Protein AF-A0AAV7KIQ1-F1 (afdb_monomer)

Structure (mmCIF, N/CA/C/O backbone):
data_AF-A0AAV7KIQ1-F1
#
_entry.id   AF-A0AAV7KIQ1-F1
#
loop_
_atom_site.group_PDB
_atom_site.id
_atom_site.type_symbol
_atom_site.label_atom_id
_atom_site.label_alt_id
_atom_site.label_comp_id
_atom_site.label_asym_id
_atom_site.label_entity_id
_atom_site.label_seq_id
_atom_site.pdbx_PDB_ins_code
_atom_site.Cartn_x
_atom_site.Cartn_y
_atom_site.Cartn_z
_atom_site.occupancy
_atom_site.B_iso_or_equiv
_atom_site.auth_seq_id
_atom_site.auth_comp_id
_atom_site.auth_asym_id
_atom_site.auth_atom_id
_atom_site.pdbx_PDB_model_num
ATOM 1 N N . MET A 1 1 ? -9.150 10.582 12.457 1.00 62.69 1 MET A N 1
ATOM 2 C CA . MET A 1 1 ? -10.014 9.388 12.653 1.00 62.69 1 MET A CA 1
ATOM 3 C C . MET A 1 1 ? -10.088 8.468 11.431 1.00 62.69 1 MET A C 1
ATOM 5 O O . MET A 1 1 ? -9.838 7.286 11.609 1.00 62.69 1 MET A O 1
ATOM 9 N N . LYS A 1 2 ? -10.358 8.963 10.208 1.00 83.88 2 LYS A N 1
ATOM 10 C CA . LYS A 1 2 ? -10.466 8.109 8.999 1.00 83.88 2 LYS A CA 1
ATOM 11 C C . LYS A 1 2 ? -9.194 7.307 8.664 1.00 83.88 2 LYS A C 1
ATOM 13 O O . LYS A 1 2 ? -9.300 6.139 8.318 1.00 83.88 2 LYS A O 1
ATOM 18 N N . ARG A 1 3 ? -8.001 7.901 8.817 1.00 88.62 3 ARG A N 1
ATOM 19 C CA . ARG A 1 3 ? -6.713 7.202 8.629 1.00 88.62 3 ARG A CA 1
ATOM 20 C C . ARG A 1 3 ? -6.549 6.036 9.602 1.00 88.62 3 ARG A C 1
ATOM 22 O O . ARG A 1 3 ? -6.329 4.916 9.177 1.00 88.62 3 ARG A O 1
ATOM 29 N N . LEU A 1 4 ? -6.792 6.276 10.893 1.00 91.19 4 LEU A N 1
ATOM 30 C CA . LEU A 1 4 ? -6.743 5.241 11.930 1.00 91.19 4 LEU A CA 1
ATOM 31 C C . LEU A 1 4 ? -7.678 4.058 11.630 1.00 91.19 4 LEU A C 1
ATOM 33 O O . LEU A 1 4 ? -7.263 2.910 11.755 1.00 91.19 4 LEU A O 1
ATOM 37 N N . SER A 1 5 ? -8.933 4.321 11.250 1.00 92.00 5 SER A N 1
ATOM 38 C CA . SER A 1 5 ? -9.881 3.245 10.939 1.00 92.00 5 SER A CA 1
ATOM 39 C C . SER A 1 5 ? -9.465 2.459 9.694 1.00 92.00 5 SER A C 1
ATOM 41 O O . SER A 1 5 ? -9.538 1.235 9.705 1.00 92.00 5 SER A O 1
ATOM 43 N N . ARG A 1 6 ? -8.969 3.147 8.657 1.00 91.06 6 ARG A N 1
ATOM 44 C CA . ARG A 1 6 ? -8.431 2.524 7.438 1.00 91.06 6 ARG A CA 1
ATOM 45 C C . ARG A 1 6 ? -7.209 1.655 7.729 1.00 91.06 6 ARG A C 1
ATOM 47 O O . ARG A 1 6 ? -7.192 0.499 7.330 1.00 91.06 6 ARG A O 1
ATOM 54 N N . SER A 1 7 ? -6.252 2.150 8.516 1.00 90.06 7 SER A N 1
ATOM 55 C CA . SER A 1 7 ? -5.060 1.384 8.897 1.00 90.06 7 SER A CA 1
ATOM 56 C C . SER A 1 7 ? -5.401 0.125 9.696 1.00 90.06 7 SER A C 1
ATOM 58 O O . SER A 1 7 ? -4.803 -0.922 9.468 1.00 90.06 7 SER A O 1
ATOM 60 N N . LYS A 1 8 ? -6.394 0.190 10.596 1.00 91.19 8 LYS A N 1
ATOM 61 C CA . LYS A 1 8 ? -6.902 -1.003 11.298 1.00 91.19 8 LYS A CA 1
ATOM 62 C C . LYS A 1 8 ? -7.544 -2.005 10.334 1.00 91.19 8 LYS A C 1
ATOM 64 O O . LYS A 1 8 ? -7.295 -3.200 10.462 1.00 91.19 8 LYS A O 1
ATOM 69 N N . GLY A 1 9 ? -8.346 -1.518 9.384 1.00 90.31 9 GLY A N 1
ATOM 70 C CA . GLY A 1 9 ? -8.977 -2.349 8.357 1.00 90.31 9 GLY A CA 1
ATOM 71 C C . GLY A 1 9 ? -7.951 -3.075 7.487 1.00 90.31 9 GLY A C 1
ATOM 72 O O . GLY A 1 9 ? -8.014 -4.295 7.366 1.00 90.31 9 GLY A O 1
ATOM 73 N N . LEU A 1 10 ? -6.957 -2.345 6.970 1.00 88.19 10 LEU A N 1
ATOM 74 C CA . LEU A 1 10 ? -5.868 -2.911 6.167 1.00 88.19 10 LEU A CA 1
ATOM 75 C C . LEU A 1 10 ? -5.060 -3.950 6.951 1.00 88.19 10 LEU A C 1
ATOM 77 O O . LEU A 1 10 ? -4.851 -5.053 6.456 1.00 88.19 10 LEU A O 1
ATOM 81 N N . LEU A 1 11 ? -4.690 -3.656 8.202 1.00 88.62 11 LEU A N 1
ATOM 82 C CA . LEU A 1 11 ? -3.942 -4.601 9.036 1.00 88.62 11 LEU A CA 1
ATOM 83 C C . LEU A 1 11 ? -4.722 -5.910 9.270 1.00 88.62 11 LEU A C 1
ATOM 85 O O . LEU A 1 11 ? -4.148 -6.995 9.208 1.00 88.62 11 LEU A O 1
ATOM 89 N N . SER A 1 12 ? -6.0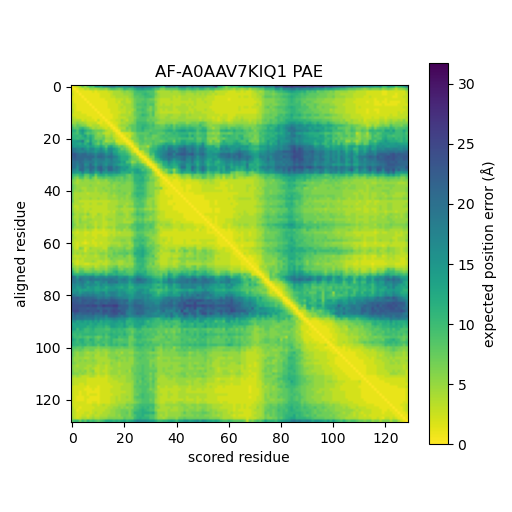36 -5.822 9.496 1.00 89.19 12 SER A N 1
ATOM 90 C CA . SER A 1 12 ? -6.903 -7.001 9.630 1.00 89.19 12 SER A CA 1
ATOM 91 C C . SER A 1 12 ? -7.033 -7.782 8.317 1.00 89.19 12 SER A C 1
ATOM 93 O O . SER A 1 12 ? -7.082 -9.014 8.326 1.00 89.19 12 SER A O 1
ATOM 95 N N . ARG A 1 13 ? -7.087 -7.084 7.179 1.00 86.19 13 ARG A N 1
ATOM 96 C CA . ARG A 1 13 ? -7.158 -7.697 5.849 1.00 86.19 13 ARG A CA 1
ATOM 97 C C . ARG A 1 13 ? -5.874 -8.459 5.520 1.00 86.19 13 ARG A C 1
ATOM 99 O O . ARG A 1 13 ? -5.942 -9.605 5.091 1.00 86.19 13 ARG A O 1
ATOM 106 N N . PHE A 1 14 ? -4.711 -7.877 5.795 1.00 84.12 14 PHE A N 1
ATOM 107 C CA . PHE A 1 14 ? -3.423 -8.536 5.565 1.00 84.12 14 PHE A CA 1
ATOM 108 C C . PHE A 1 14 ? -3.232 -9.770 6.452 1.00 84.12 14 PHE A C 1
ATOM 110 O O . PHE A 1 14 ? -2.702 -10.778 5.994 1.00 84.12 14 PHE A O 1
ATOM 117 N N . ALA A 1 15 ? -3.724 -9.734 7.694 1.00 82.69 15 ALA A N 1
ATOM 118 C CA . ALA A 1 15 ? -3.691 -10.891 8.589 1.00 82.69 15 ALA A CA 1
ATOM 119 C C . ALA A 1 15 ? -4.564 -12.068 8.111 1.00 82.69 15 ALA A C 1
ATOM 121 O O . ALA A 1 15 ? -4.286 -13.209 8.464 1.00 82.69 15 ALA A O 1
ATOM 122 N N . THR A 1 16 ? -5.616 -11.802 7.328 1.00 79.19 16 THR A N 1
ATOM 123 C CA . THR A 1 16 ? -6.556 -12.832 6.845 1.00 79.19 16 THR A CA 1
ATOM 124 C C . THR A 1 16 ? -6.224 -13.339 5.445 1.00 79.19 16 THR A C 1
ATOM 126 O O . THR A 1 16 ? -6.413 -14.520 5.175 1.00 79.19 16 THR A O 1
ATOM 129 N N . GLN A 1 17 ? -5.738 -12.469 4.556 1.00 73.44 17 GLN A N 1
ATOM 130 C CA . GLN A 1 17 ? -5.508 -12.798 3.144 1.00 73.44 17 GLN A CA 1
ATOM 131 C C . GLN A 1 17 ? -4.040 -13.088 2.805 1.00 73.44 17 GLN A C 1
ATOM 133 O O . GLN A 1 17 ? -3.782 -13.626 1.735 1.00 73.44 17 GLN A O 1
ATOM 138 N N . GLY A 1 18 ? -3.099 -12.788 3.708 1.00 71.62 18 GLY A N 1
ATOM 139 C CA . GLY A 1 18 ? -1.662 -12.841 3.428 1.00 71.62 18 GLY A CA 1
ATOM 140 C C . GLY A 1 18 ? -1.176 -11.528 2.818 1.00 71.62 18 GLY A C 1
ATOM 141 O O . GLY A 1 18 ? -1.759 -11.008 1.871 1.00 71.62 18 GLY A O 1
ATOM 142 N N . LEU A 1 19 ? -0.136 -10.943 3.410 1.00 71.50 19 LEU A N 1
ATOM 143 C CA . LEU A 1 19 ? 0.405 -9.644 2.996 1.00 71.50 19 LEU A CA 1
ATOM 144 C C . LEU A 1 19 ? 1.064 -9.710 1.616 1.00 71.50 19 LEU A C 1
ATOM 146 O O . LEU A 1 19 ? 0.915 -8.787 0.821 1.00 71.50 19 LEU A O 1
ATOM 150 N N . ASP A 1 20 ? 1.756 -10.817 1.361 1.00 64.25 20 ASP A N 1
ATOM 151 C CA . ASP A 1 20 ? 2.285 -11.196 0.061 1.00 64.25 20 ASP A CA 1
ATOM 152 C C . ASP A 1 20 ? 1.152 -11.186 -0.956 1.00 64.25 20 ASP A C 1
ATOM 154 O O . ASP A 1 20 ? 1.159 -10.328 -1.807 1.00 64.25 20 ASP A O 1
ATOM 158 N N . ARG A 1 21 ? 0.074 -11.949 -0.783 1.00 64.31 21 ARG A N 1
ATOM 159 C CA . ARG A 1 21 ? -1.009 -12.022 -1.786 1.00 64.31 21 ARG A CA 1
ATOM 160 C C . ARG A 1 21 ? -1.718 -10.701 -2.080 1.00 64.31 21 ARG A C 1
ATOM 162 O O . ARG A 1 21 ? -2.295 -10.543 -3.151 1.00 64.31 21 ARG A O 1
ATOM 169 N N . VAL A 1 22 ? -1.727 -9.776 -1.120 1.00 59.91 22 VAL A N 1
ATOM 170 C CA . VAL A 1 22 ? -2.391 -8.477 -1.278 1.00 59.91 22 VAL A CA 1
ATOM 171 C C . VAL A 1 22 ? -1.469 -7.425 -1.892 1.00 59.91 22 VAL A C 1
ATOM 173 O O . VAL A 1 22 ? -1.975 -6.539 -2.569 1.00 59.91 22 VAL A O 1
ATOM 176 N N . LEU A 1 23 ? -0.150 -7.500 -1.698 1.00 61.81 23 LEU A N 1
ATOM 177 C CA . LEU A 1 23 ? 0.809 -6.523 -2.242 1.00 61.81 23 LEU A CA 1
ATOM 178 C C . LEU A 1 23 ? 1.647 -7.080 -3.415 1.00 61.81 23 LEU A C 1
ATOM 180 O O . LEU A 1 23 ? 2.110 -6.310 -4.253 1.00 61.81 23 LEU A O 1
ATOM 184 N N . PHE A 1 24 ? 1.796 -8.404 -3.481 1.00 60.47 24 PHE A N 1
ATOM 185 C CA . PHE A 1 24 ? 2.600 -9.227 -4.392 1.00 60.47 24 PHE A CA 1
ATOM 186 C C . PHE A 1 24 ? 1.868 -10.512 -4.797 1.00 60.47 24 PHE A C 1
ATOM 188 O O . PHE A 1 24 ? 1.868 -11.522 -4.091 1.00 60.47 24 PHE A O 1
ATOM 195 N N . SER A 1 25 ? 1.297 -10.508 -5.996 1.00 50.12 25 SER A N 1
ATOM 196 C CA . SER A 1 25 ? 0.935 -11.774 -6.630 1.00 50.12 25 SER A CA 1
ATOM 197 C C . SER A 1 25 ? 2.182 -12.484 -7.176 1.00 50.12 25 SER A C 1
ATOM 199 O O . SER A 1 25 ? 3.173 -11.858 -7.565 1.00 50.12 25 SER A O 1
ATOM 201 N N . ASP A 1 26 ? 2.111 -13.810 -7.224 1.00 46.47 26 ASP A N 1
ATOM 202 C CA . ASP A 1 26 ? 3.066 -14.714 -7.871 1.00 46.47 26 ASP A CA 1
ATOM 203 C C . ASP A 1 26 ? 3.227 -14.453 -9.381 1.00 46.47 26 ASP A C 1
ATOM 205 O O . ASP A 1 26 ? 4.232 -14.840 -9.978 1.00 46.47 26 ASP A O 1
ATOM 209 N N . GLU A 1 27 ? 2.303 -13.705 -9.984 1.00 48.69 27 GLU A N 1
ATOM 210 C CA . GLU A 1 27 ? 2.356 -13.256 -11.378 1.00 48.69 27 GLU A CA 1
ATOM 211 C C . GLU A 1 27 ? 3.193 -11.980 -11.604 1.00 48.69 27 GLU A C 1
ATOM 213 O O . GLU A 1 27 ? 3.147 -11.392 -12.683 1.00 48.69 27 GLU A O 1
ATOM 218 N N . LYS A 1 28 ? 3.982 -11.528 -10.613 1.00 47.34 28 LYS A N 1
ATOM 219 C CA . LYS A 1 28 ? 4.751 -10.261 -10.663 1.00 47.34 28 LYS A CA 1
ATOM 220 C C . LYS A 1 28 ? 3.874 -9.018 -10.868 1.00 47.34 28 LYS A C 1
ATOM 222 O O . LYS A 1 28 ? 4.387 -7.946 -11.194 1.00 47.34 28 LYS A O 1
ATOM 227 N N . LEU A 1 29 ? 2.562 -9.132 -10.666 1.00 43.91 29 LEU A N 1
ATOM 228 C CA . LEU A 1 29 ? 1.675 -7.982 -10.644 1.00 43.91 29 LEU A CA 1
ATOM 229 C C . LEU A 1 29 ? 1.768 -7.386 -9.244 1.00 43.91 29 LEU A C 1
ATOM 231 O O . LEU A 1 29 ? 1.277 -7.962 -8.268 1.00 43.91 29 LEU A O 1
ATOM 235 N N . PHE A 1 30 ? 2.432 -6.234 -9.157 1.00 54.47 30 PHE A N 1
ATOM 236 C CA . PHE A 1 30 ? 2.243 -5.315 -8.046 1.00 54.47 30 PHE A CA 1
ATOM 237 C C . PHE A 1 30 ? 0.739 -5.081 -7.942 1.00 54.47 30 PHE A C 1
ATOM 239 O O . PHE A 1 30 ? 0.119 -4.663 -8.926 1.00 54.47 30 PHE A O 1
ATOM 246 N N . THR A 1 31 ? 0.134 -5.319 -6.780 1.00 51.56 31 THR A N 1
ATOM 247 C CA . THR A 1 31 ? -1.181 -4.731 -6.526 1.00 51.56 31 THR A CA 1
ATOM 248 C C . THR A 1 31 ? -0.913 -3.245 -6.421 1.00 51.56 31 THR A C 1
ATOM 250 O O . THR A 1 31 ? -0.513 -2.765 -5.365 1.00 51.56 31 THR A O 1
ATOM 253 N N . VAL A 1 32 ? -0.977 -2.571 -7.572 1.00 50.56 32 VAL A N 1
ATOM 254 C CA . VAL A 1 32 ? -0.522 -1.201 -7.774 1.00 50.56 32 VAL A CA 1
ATOM 255 C C . VAL A 1 32 ? -1.118 -0.376 -6.657 1.00 50.56 32 VAL A C 1
ATOM 257 O O . VAL A 1 32 ? -2.329 -0.146 -6.614 1.00 50.56 32 VAL A O 1
ATOM 260 N N . GLU A 1 33 ? -0.273 0.003 -5.708 1.00 58.47 33 GLU A N 1
ATOM 261 C CA . GLU A 1 33 ? -0.704 0.847 -4.623 1.00 58.47 33 GLU A CA 1
ATOM 262 C C . GLU A 1 33 ? -0.841 2.238 -5.206 1.00 58.47 33 GLU A C 1
ATOM 264 O O . GLU A 1 33 ? 0.104 3.022 -5.302 1.00 58.47 33 GLU A O 1
ATOM 269 N N . GLN A 1 34 ? -2.038 2.483 -5.711 1.00 62.12 34 GLN A N 1
ATOM 270 C CA . GLN A 1 34 ? -2.360 3.741 -6.312 1.00 62.12 34 GLN A CA 1
ATOM 271 C C . GLN A 1 34 ? -2.619 4.732 -5.187 1.00 62.12 34 GLN A C 1
ATOM 273 O O . GLN A 1 34 ? -3.541 4.580 -4.379 1.00 62.12 34 GLN A O 1
ATOM 278 N N . ASP A 1 35 ? -1.783 5.764 -5.132 1.00 69.81 35 ASP A N 1
ATOM 279 C CA . ASP A 1 35 ? -2.103 6.952 -4.365 1.00 69.81 35 ASP A CA 1
ATOM 280 C C . ASP A 1 35 ? -3.475 7.509 -4.798 1.00 69.81 35 ASP A C 1
ATOM 282 O O . ASP A 1 35 ? -4.063 7.135 -5.816 1.00 69.81 35 ASP A O 1
ATOM 286 N N . ASN A 1 36 ? -4.024 8.440 -4.023 1.00 76.06 36 ASN A N 1
ATOM 287 C CA . ASN A 1 36 ? -5.327 9.018 -4.351 1.00 76.06 36 ASN A CA 1
ATOM 288 C C . ASN A 1 36 ? -5.259 10.070 -5.483 1.00 76.06 36 ASN A C 1
ATOM 290 O O . ASN A 1 36 ? -6.056 11.011 -5.479 1.00 76.06 36 ASN A O 1
ATOM 294 N N . ALA A 1 37 ? -4.330 9.941 -6.440 1.00 82.69 37 ALA A N 1
ATOM 295 C CA . ALA A 1 37 ? -4.286 10.799 -7.619 1.00 82.69 37 ALA A CA 1
ATOM 296 C C . ALA A 1 37 ? -5.595 10.691 -8.433 1.00 82.69 37 ALA A C 1
ATOM 298 O O . ALA A 1 37 ? -6.225 9.628 -8.464 1.00 82.69 37 ALA A O 1
ATOM 299 N N . PRO A 1 38 ? -6.030 11.761 -9.128 1.00 87.38 38 PRO A N 1
ATOM 300 C CA . PRO A 1 38 ? -7.329 11.787 -9.809 1.00 87.38 38 PRO A CA 1
ATOM 301 C C . PRO A 1 38 ? -7.570 10.622 -10.781 1.00 87.38 38 PRO A C 1
ATOM 303 O O . PRO A 1 38 ? -8.664 10.061 -10.798 1.00 87.38 38 PRO A O 1
ATOM 306 N N . ALA A 1 39 ? -6.548 10.225 -11.547 1.00 86.69 39 ALA A N 1
ATOM 307 C CA . ALA A 1 39 ? -6.632 9.110 -12.495 1.00 86.69 39 ALA A CA 1
ATOM 308 C C . ALA A 1 39 ? -6.849 7.756 -11.799 1.00 86.69 39 ALA A C 1
ATOM 310 O O . ALA A 1 39 ? -7.560 6.891 -12.310 1.00 86.69 39 ALA A O 1
ATOM 311 N N . HIS A 1 40 ? -6.284 7.596 -10.606 1.00 84.75 40 HIS A N 1
ATOM 312 C CA . HIS A 1 40 ? -6.345 6.371 -9.823 1.00 84.75 40 HIS A CA 1
ATOM 313 C C . HIS A 1 40 ? -7.688 6.186 -9.115 1.00 84.75 40 HIS A C 1
ATOM 315 O O . HIS A 1 40 ? -8.233 5.086 -9.041 1.00 84.75 40 HIS A O 1
ATOM 321 N N . ILE A 1 41 ? -8.281 7.280 -8.630 1.00 87.19 41 ILE A N 1
ATOM 322 C CA . ILE A 1 41 ? -9.575 7.251 -7.928 1.00 87.19 41 ILE A CA 1
ATOM 323 C C . ILE A 1 41 ? -10.783 7.355 -8.870 1.00 87.19 41 ILE A C 1
ATOM 325 O O . ILE A 1 41 ? -11.933 7.309 -8.395 1.00 87.19 41 ILE A O 1
ATOM 329 N N . ALA A 1 42 ? -10.525 7.524 -10.172 1.00 91.88 42 ALA A N 1
ATOM 330 C CA . ALA A 1 42 ? -11.530 7.578 -11.220 1.00 91.88 42 ALA A CA 1
ATOM 331 C C . ALA A 1 42 ? -12.397 6.316 -11.201 1.00 91.88 42 ALA A C 1
ATOM 333 O O . ALA A 1 42 ? -11.934 5.215 -10.903 1.00 91.88 42 ALA A O 1
ATOM 334 N N . LYS A 1 43 ? -13.687 6.488 -11.504 1.00 93.31 43 LYS A N 1
ATOM 335 C CA . LYS A 1 43 ? -14.668 5.400 -11.435 1.00 93.31 43 LYS A CA 1
ATOM 336 C C . LYS A 1 43 ? -14.276 4.235 -12.350 1.00 93.31 43 LYS A C 1
ATOM 338 O O . LYS A 1 43 ? -14.212 3.110 -11.873 1.00 93.31 43 LYS A O 1
ATOM 343 N N . SER A 1 44 ? -13.939 4.531 -13.605 1.00 94.25 44 SER A N 1
ATOM 344 C CA . SER A 1 44 ? -13.506 3.538 -14.594 1.00 94.25 44 SER A CA 1
ATOM 345 C C . SER A 1 44 ? -12.283 2.748 -14.129 1.00 94.25 44 SER A C 1
ATOM 347 O O . SER A 1 44 ? -12.270 1.526 -14.233 1.00 94.25 44 SER A O 1
ATOM 349 N N . THR A 1 45 ? -11.284 3.430 -13.560 1.00 90.25 45 THR A N 1
ATOM 350 C CA . THR A 1 45 ? -10.068 2.797 -13.036 1.00 90.25 45 THR A CA 1
ATOM 351 C C . THR A 1 45 ? -10.388 1.856 -11.876 1.00 90.25 45 THR A C 1
ATOM 353 O O . THR A 1 45 ? -9.979 0.701 -11.891 1.00 90.25 45 THR A O 1
ATOM 356 N N . GLN A 1 46 ? -11.170 2.310 -10.891 1.00 89.94 46 GLN A N 1
ATOM 357 C CA . GLN A 1 46 ? -11.544 1.489 -9.732 1.00 89.94 46 GLN A CA 1
ATOM 358 C C . GLN A 1 46 ? -12.411 0.281 -10.127 1.00 89.94 46 GLN A C 1
ATOM 360 O O . GLN A 1 46 ? -12.241 -0.793 -9.559 1.00 89.94 46 GLN A O 1
ATOM 365 N N . GLU A 1 47 ? -13.322 0.443 -11.092 1.00 92.25 47 GLU A N 1
ATOM 366 C CA . GLU A 1 47 ? -14.158 -0.647 -11.614 1.00 92.25 47 GLU A CA 1
ATOM 367 C C . GLU A 1 47 ? -13.320 -1.691 -12.350 1.00 92.25 47 GLU A C 1
ATOM 369 O O . GLU A 1 47 ? -13.469 -2.885 -12.098 1.00 92.25 47 GLU A O 1
ATOM 374 N N . TRP A 1 48 ? -12.399 -1.249 -13.210 1.00 90.75 48 TRP A N 1
ATOM 375 C CA . TRP A 1 48 ? -11.512 -2.160 -13.923 1.00 90.75 48 TRP A CA 1
ATOM 376 C C . TRP A 1 48 ? -10.590 -2.910 -12.956 1.00 90.75 48 TRP A C 1
ATOM 378 O O . TRP A 1 48 ? -10.508 -4.134 -13.026 1.00 90.75 48 TRP A O 1
ATOM 388 N N . LEU A 1 49 ? -9.956 -2.210 -12.010 1.00 87.62 49 LEU A N 1
ATOM 389 C CA . LEU A 1 49 ? -9.072 -2.835 -11.022 1.00 87.62 49 LEU A CA 1
ATOM 390 C C . LEU A 1 49 ? -9.833 -3.815 -10.124 1.00 87.62 49 LEU A C 1
ATOM 392 O O . LEU A 1 49 ? -9.365 -4.927 -9.911 1.00 87.62 49 LEU A O 1
ATOM 396 N N . GLY A 1 50 ? -11.031 -3.453 -9.660 1.00 86.62 50 GLY A N 1
ATOM 397 C CA . GLY A 1 50 ? -11.862 -4.345 -8.849 1.00 86.62 50 GLY A CA 1
ATOM 398 C C . GLY A 1 50 ? -12.342 -5.598 -9.590 1.00 86.62 50 GLY A C 1
ATOM 399 O O . GLY A 1 50 ? -12.571 -6.620 -8.949 1.00 86.62 50 GLY A O 1
ATOM 400 N N . ALA A 1 51 ? -12.485 -5.534 -10.917 1.00 87.62 51 ALA A N 1
ATOM 401 C CA . ALA A 1 51 ? -12.899 -6.670 -11.740 1.00 87.62 51 ALA A CA 1
ATOM 402 C C . ALA A 1 51 ? -11.731 -7.567 -12.187 1.00 87.62 51 ALA A C 1
ATOM 404 O O . ALA A 1 51 ? -11.945 -8.757 -12.407 1.00 87.62 51 ALA A O 1
ATOM 405 N N . ASN A 1 52 ? -10.524 -7.012 -12.339 1.00 84.75 52 ASN A N 1
ATOM 406 C CA . ASN A 1 52 ? -9.401 -7.705 -12.983 1.00 84.75 52 ASN A CA 1
ATOM 407 C C . ASN A 1 52 ? -8.225 -8.000 -12.047 1.00 84.75 52 ASN A C 1
ATOM 409 O O . ASN A 1 52 ? -7.432 -8.883 -12.356 1.00 84.75 52 ASN A O 1
ATOM 413 N N . ILE A 1 53 ? -8.090 -7.285 -10.927 1.00 81.69 53 ILE A N 1
ATOM 414 C CA . ILE A 1 53 ? -6.960 -7.440 -10.008 1.00 81.69 53 ILE A CA 1
ATOM 415 C C . ILE A 1 53 ? -7.449 -8.088 -8.709 1.00 81.69 53 ILE A C 1
ATOM 417 O O . ILE A 1 53 ? -8.145 -7.442 -7.912 1.00 81.69 53 ILE A O 1
ATOM 421 N N . PRO A 1 54 ? -7.088 -9.361 -8.457 1.00 78.69 54 PRO A N 1
ATOM 422 C CA . PRO A 1 54 ? -7.361 -10.008 -7.185 1.00 78.69 54 PRO A CA 1
ATOM 423 C C . PRO A 1 54 ? -6.796 -9.182 -6.035 1.00 78.69 54 PRO A C 1
ATOM 425 O O . PRO A 1 54 ? -5.714 -8.610 -6.128 1.00 78.69 54 PRO A O 1
ATOM 428 N N . HIS A 1 55 ? -7.533 -9.121 -4.931 1.00 78.38 55 HIS A N 1
ATOM 429 C CA . HIS A 1 55 ? -7.080 -8.432 -3.724 1.00 78.38 55 HIS A CA 1
ATOM 430 C C . HIS A 1 55 ? -6.725 -6.945 -3.917 1.00 78.38 55 HIS A C 1
ATOM 432 O O . HIS A 1 55 ? -6.003 -6.383 -3.094 1.00 78.38 55 HIS A O 1
ATOM 438 N N . PHE A 1 56 ? -7.318 -6.268 -4.905 1.00 83.50 56 PHE A N 1
ATOM 439 C CA . PHE A 1 56 ? -7.195 -4.822 -5.076 1.00 83.50 56 PHE A CA 1
ATOM 440 C C . PHE A 1 56 ? -7.535 -4.041 -3.789 1.00 83.50 56 PHE A C 1
ATOM 442 O O . PHE A 1 56 ? -8.516 -4.339 -3.094 1.00 83.50 56 PHE A O 1
ATOM 449 N N . ILE A 1 57 ? -6.711 -3.045 -3.450 1.00 84.75 57 ILE A N 1
ATOM 450 C CA . ILE A 1 57 ? -6.973 -2.096 -2.362 1.00 84.75 57 ILE A CA 1
ATOM 451 C C . ILE A 1 57 ? -7.710 -0.897 -2.952 1.00 84.75 57 ILE A C 1
ATOM 453 O O . ILE A 1 57 ? -7.158 -0.117 -3.722 1.00 84.75 57 ILE A O 1
ATOM 457 N N . THR A 1 58 ? -8.969 -0.726 -2.571 1.00 87.44 58 THR A N 1
ATOM 458 C CA . THR A 1 58 ? -9.808 0.349 -3.105 1.00 87.44 58 THR A CA 1
ATOM 459 C C . THR A 1 58 ? -9.433 1.716 -2.526 1.00 87.44 58 THR A C 1
ATOM 461 O O . THR A 1 58 ? -8.902 1.834 -1.416 1.00 87.44 58 THR A O 1
ATOM 464 N N . LYS A 1 59 ? -9.836 2.798 -3.206 1.00 86.50 59 LYS A N 1
ATOM 465 C CA . LYS A 1 59 ? -9.637 4.183 -2.721 1.00 86.50 59 LYS A CA 1
ATOM 466 C C . LYS A 1 59 ? -10.247 4.484 -1.342 1.00 86.50 59 LYS A C 1
ATOM 468 O O . LYS A 1 59 ? -9.910 5.481 -0.694 1.00 86.50 59 LYS A O 1
ATOM 473 N N . VAL A 1 60 ? -11.223 3.683 -0.906 1.00 87.62 60 VAL A N 1
ATOM 474 C CA . VAL A 1 60 ? -11.865 3.848 0.408 1.00 87.62 60 VAL A CA 1
ATOM 475 C C . VAL A 1 60 ? -11.097 3.138 1.516 1.00 87.62 60 VAL A C 1
ATOM 477 O O . VAL A 1 60 ? -11.170 3.578 2.665 1.00 87.62 60 VAL A O 1
ATOM 480 N N . GLU A 1 61 ? -10.346 2.096 1.169 1.00 87.44 61 GLU A N 1
ATOM 481 C CA . GLU A 1 61 ? -9.472 1.356 2.075 1.00 87.44 61 GLU A CA 1
ATOM 482 C C . GLU A 1 61 ? -8.132 2.067 2.245 1.00 87.44 61 GLU A C 1
ATOM 484 O O . GLU A 1 61 ? -7.664 2.219 3.373 1.00 87.44 61 GLU A O 1
ATOM 489 N N . TRP A 1 62 ? -7.556 2.583 1.156 1.00 86.31 62 TRP A N 1
ATOM 490 C CA . TRP A 1 62 ? -6.302 3.328 1.214 1.00 86.31 62 TRP A CA 1
ATOM 491 C C . TRP A 1 62 ? -6.467 4.695 1.886 1.00 86.31 62 TRP A C 1
ATOM 493 O O . TRP A 1 62 ? -7.433 5.422 1.638 1.00 86.31 62 TRP A O 1
ATOM 503 N N . SER A 1 63 ? -5.533 5.092 2.753 1.00 85.69 63 SER A N 1
ATOM 504 C CA . SER A 1 63 ? -5.578 6.418 3.379 1.00 85.69 63 SER A CA 1
ATOM 505 C C . SER A 1 63 ? -4.957 7.478 2.455 1.00 85.69 63 SER A C 1
ATOM 507 O O . SER A 1 63 ? -3.824 7.299 2.019 1.00 85.69 63 SER A O 1
ATOM 509 N N . PRO A 1 64 ? -5.628 8.618 2.181 1.00 81.25 64 PRO A N 1
ATOM 510 C CA . PRO A 1 64 ? -5.023 9.706 1.419 1.00 81.25 64 PRO A CA 1
ATOM 511 C C . PRO A 1 64 ? -3.766 10.228 2.118 1.00 81.25 64 PRO A C 1
ATOM 513 O O . PRO A 1 64 ? -3.654 10.130 3.345 1.00 81.25 64 PRO A O 1
ATOM 516 N N . SER A 1 65 ? -2.848 10.794 1.331 1.00 81.88 65 SER A N 1
ATOM 517 C CA . SER A 1 65 ? -1.634 11.458 1.829 1.00 81.88 65 SER A CA 1
ATOM 518 C C . SER A 1 65 ? -0.817 10.593 2.794 1.00 81.88 65 SER A C 1
ATOM 520 O O . SER A 1 65 ? -0.307 11.097 3.785 1.00 81.88 65 SER A O 1
ATOM 522 N N . SER A 1 66 ? -0.735 9.284 2.544 1.00 83.88 66 SER A N 1
ATOM 523 C CA . SER A 1 66 ? 0.008 8.336 3.388 1.00 83.88 66 SER A CA 1
ATOM 524 C C . SER A 1 66 ? 1.169 7.690 2.619 1.00 83.88 66 SER A C 1
ATOM 526 O O . SER A 1 66 ? 1.165 6.474 2.442 1.00 83.88 66 SER A O 1
ATOM 528 N N . PRO A 1 67 ? 2.142 8.481 2.114 1.00 80.38 67 PRO A N 1
ATOM 529 C CA . PRO A 1 67 ? 3.321 7.929 1.441 1.00 80.38 67 PRO A CA 1
ATOM 530 C C . PRO A 1 67 ? 4.166 7.072 2.392 1.00 80.38 67 PRO A C 1
ATOM 532 O O . PRO A 1 67 ? 4.816 6.132 1.959 1.00 80.38 67 PRO A O 1
ATOM 535 N N . ASP A 1 68 ? 4.072 7.340 3.696 1.00 82.88 68 ASP A N 1
ATOM 536 C CA . ASP A 1 68 ? 4.679 6.584 4.790 1.00 82.88 68 ASP A CA 1
ATOM 537 C C . ASP A 1 68 ? 4.089 5.177 4.980 1.00 82.88 68 ASP A C 1
ATOM 539 O O . ASP A 1 68 ? 4.525 4.451 5.868 1.00 82.88 68 ASP A O 1
ATOM 543 N N . LEU A 1 69 ? 3.082 4.786 4.196 1.00 81.94 69 LEU A N 1
ATOM 544 C CA . LEU A 1 69 ? 2.555 3.421 4.149 1.00 81.94 69 LEU A CA 1
ATOM 545 C C . LEU A 1 69 ? 2.890 2.704 2.834 1.00 81.94 69 LEU A C 1
ATOM 547 O O . LEU A 1 69 ? 2.625 1.507 2.746 1.00 81.94 69 LEU A O 1
ATOM 551 N N . ASN A 1 70 ? 3.466 3.413 1.858 1.00 78.19 70 ASN A N 1
ATOM 552 C CA . ASN A 1 70 ? 3.692 2.914 0.510 1.00 78.19 70 ASN A CA 1
ATOM 553 C C . ASN A 1 70 ? 5.049 2.190 0.388 1.00 78.19 70 ASN A C 1
ATOM 555 O O . ASN A 1 70 ? 6.090 2.855 0.423 1.00 78.19 70 AS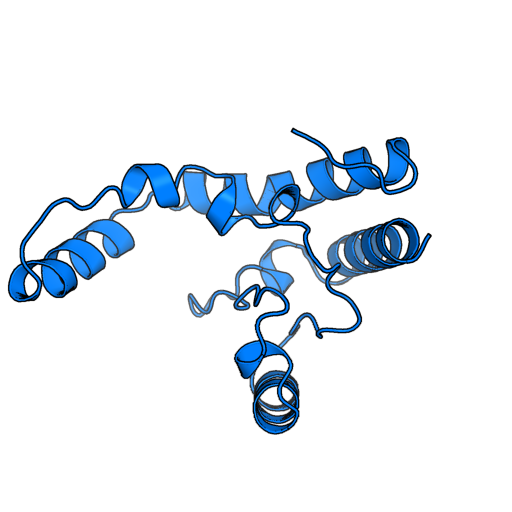N A O 1
ATOM 559 N N . PRO A 1 71 ? 5.082 0.857 0.190 1.00 71.25 71 PRO A N 1
ATOM 560 C CA . PRO A 1 71 ? 6.285 0.071 -0.048 1.00 71.25 71 PRO A CA 1
ATOM 561 C C . PRO A 1 71 ? 7.203 0.604 -1.155 1.00 71.25 71 PRO A C 1
ATOM 563 O O . PRO A 1 71 ? 8.418 0.469 -1.048 1.00 71.25 71 PRO A O 1
ATOM 566 N N . LEU A 1 72 ? 6.668 1.220 -2.212 1.00 65.81 72 LEU A N 1
ATOM 567 C CA . LEU A 1 72 ? 7.475 1.743 -3.321 1.00 65.81 72 LEU A CA 1
ATOM 568 C C . LEU A 1 72 ? 8.188 3.048 -2.960 1.00 65.81 72 LEU A C 1
ATOM 570 O O . LEU A 1 72 ? 9.302 3.293 -3.426 1.00 65.81 72 LEU A O 1
ATOM 574 N N . VAL A 1 73 ? 7.552 3.888 -2.141 1.00 64.50 73 VAL A N 1
ATOM 575 C CA . VAL A 1 73 ? 8.112 5.187 -1.740 1.00 64.50 73 VAL A CA 1
ATOM 576 C C . VAL A 1 73 ? 9.169 5.014 -0.652 1.00 64.50 73 VAL A C 1
ATOM 578 O O . VAL A 1 73 ? 10.128 5.782 -0.613 1.00 64.50 73 VAL A O 1
ATOM 581 N N . ASP A 1 74 ? 9.017 3.998 0.195 1.00 59.06 74 ASP A N 1
ATOM 582 C CA . ASP A 1 74 ? 9.762 3.898 1.446 1.00 59.06 74 ASP A CA 1
ATOM 583 C C . ASP A 1 74 ? 10.960 2.923 1.427 1.00 59.06 74 ASP A C 1
ATOM 585 O O . ASP A 1 74 ? 11.907 3.089 2.190 1.00 59.06 74 ASP A O 1
ATOM 589 N N . PHE A 1 75 ? 11.001 1.942 0.515 1.00 53.88 75 PHE A N 1
ATOM 590 C CA . PHE A 1 75 ? 11.973 0.835 0.606 1.00 53.88 75 PHE A CA 1
ATOM 591 C C . PHE A 1 75 ? 13.074 0.827 -0.435 1.00 53.88 75 PHE A C 1
ATOM 593 O O . PHE A 1 75 ? 13.337 -0.193 -1.070 1.00 53.88 75 PHE A O 1
ATOM 600 N N . GLY A 1 76 ? 13.745 1.958 -0.627 1.00 51.78 76 GLY A N 1
ATOM 601 C CA . GLY A 1 76 ? 14.973 1.995 -1.421 1.00 51.78 76 GLY A CA 1
ATOM 602 C C . GLY A 1 76 ? 14.808 1.627 -2.901 1.00 51.78 76 GLY A C 1
ATOM 603 O O . GLY A 1 76 ? 15.758 1.818 -3.642 1.00 51.78 76 GLY A O 1
ATOM 604 N N . VAL A 1 77 ? 13.630 1.188 -3.369 1.00 57.09 77 VAL A N 1
ATOM 605 C CA . VAL A 1 77 ? 13.305 0.988 -4.789 1.00 57.09 77 VAL A CA 1
ATOM 606 C C . VAL A 1 77 ? 13.488 2.309 -5.523 1.00 57.09 77 VAL A C 1
ATOM 608 O O . VAL A 1 77 ? 14.167 2.354 -6.541 1.00 57.09 77 VAL A O 1
ATOM 611 N N . LYS A 1 78 ? 13.006 3.413 -4.942 1.00 58.62 78 LYS A N 1
ATOM 612 C CA . LYS A 1 78 ? 13.283 4.756 -5.458 1.00 58.62 78 LYS A CA 1
ATOM 613 C C . LYS A 1 78 ? 14.784 5.079 -5.490 1.00 58.62 78 LYS A C 1
ATOM 615 O O . LYS A 1 78 ? 15.254 5.582 -6.501 1.00 58.62 78 LYS A O 1
ATOM 620 N N . ASN A 1 79 ? 15.541 4.729 -4.446 1.00 59.44 79 ASN A N 1
ATOM 621 C CA . ASN A 1 79 ? 16.998 4.942 -4.405 1.00 59.44 79 ASN A CA 1
ATOM 622 C C . ASN A 1 79 ? 17.740 4.060 -5.427 1.00 59.44 79 ASN A C 1
ATOM 624 O O . ASN A 1 79 ? 18.804 4.427 -5.912 1.00 59.44 79 ASN A O 1
ATOM 628 N N . GLN A 1 80 ? 17.180 2.899 -5.782 1.00 58.59 80 GLN A N 1
ATOM 629 C CA . GLN A 1 80 ? 17.683 2.057 -6.866 1.00 58.59 80 GLN A CA 1
ATOM 630 C C . GLN A 1 80 ? 17.339 2.626 -8.246 1.00 58.59 80 GLN A C 1
ATOM 632 O O . GLN A 1 80 ? 17.965 2.221 -9.217 1.00 58.59 80 GLN A O 1
ATOM 637 N N . LEU A 1 81 ? 16.375 3.541 -8.347 1.00 60.38 81 LEU A N 1
ATOM 638 C CA . LEU A 1 81 ? 15.863 4.117 -9.591 1.00 60.38 81 LEU A CA 1
ATOM 639 C C . LEU A 1 81 ? 16.247 5.598 -9.760 1.00 60.38 81 LEU A C 1
ATOM 641 O O . LEU A 1 81 ? 15.628 6.294 -10.564 1.00 60.38 81 LEU A O 1
ATOM 645 N N . GLU A 1 82 ? 17.252 6.101 -9.034 1.00 58.78 82 GLU A N 1
ATOM 646 C CA . GLU A 1 82 ? 17.818 7.430 -9.298 1.00 58.78 82 GLU A CA 1
ATOM 647 C C . GLU A 1 82 ? 18.508 7.434 -10.670 1.00 58.78 82 GLU A C 1
ATOM 649 O O . GLU A 1 82 ? 19.686 7.111 -10.817 1.00 58.78 82 GLU A O 1
ATOM 654 N N . ILE A 1 83 ? 17.728 7.754 -11.700 1.00 57.12 83 ILE A N 1
ATOM 655 C CA . ILE A 1 83 ? 18.150 7.760 -13.094 1.00 57.12 83 ILE A CA 1
ATOM 656 C C . ILE A 1 83 ? 18.339 9.214 -13.528 1.00 57.12 83 ILE A C 1
ATOM 658 O O . ILE A 1 83 ? 17.396 10.001 -13.577 1.00 57.12 83 ILE A O 1
ATOM 662 N N . SER A 1 84 ? 19.578 9.560 -13.864 1.00 55.97 84 SER A N 1
ATOM 663 C CA . SER A 1 84 ? 19.947 10.812 -14.523 1.00 55.97 84 SER A CA 1
ATOM 664 C C . SER A 1 84 ? 20.427 10.454 -15.935 1.00 55.97 84 SER A C 1
ATOM 666 O O . SER A 1 84 ? 21.606 10.154 -16.130 1.00 55.97 84 SER A O 1
ATOM 668 N N . CYS A 1 85 ? 19.521 10.403 -16.916 1.00 52.66 85 CYS A N 1
ATOM 669 C CA . CYS A 1 85 ? 19.868 10.141 -18.319 1.00 52.66 85 CYS A CA 1
ATOM 670 C C . CYS A 1 85 ? 18.812 10.673 -19.308 1.00 52.66 85 CYS A C 1
ATOM 672 O O . CYS A 1 85 ? 17.698 11.025 -18.921 1.00 52.66 85 CYS A O 1
ATOM 674 N N . GLU A 1 86 ? 19.178 10.730 -20.593 1.00 54.50 86 GLU A N 1
ATOM 675 C CA . GLU A 1 86 ? 18.293 11.109 -21.704 1.00 54.50 86 GLU A CA 1
ATOM 676 C C . GLU A 1 86 ? 17.198 10.061 -21.970 1.00 54.50 86 GLU A C 1
ATOM 678 O O . GLU A 1 86 ? 17.404 8.866 -21.758 1.00 54.50 86 GLU A O 1
ATOM 683 N N . TYR A 1 87 ? 16.042 10.521 -22.471 1.00 56.12 87 TYR A N 1
ATOM 684 C CA . TYR A 1 87 ? 14.774 9.774 -22.520 1.00 56.12 87 TYR A CA 1
ATOM 685 C C . TYR A 1 87 ? 14.864 8.401 -23.206 1.00 56.12 87 TYR A C 1
ATOM 687 O O . TYR A 1 87 ? 14.308 7.434 -22.699 1.00 56.12 87 TYR A O 1
ATOM 695 N N . GLN A 1 88 ? 15.612 8.287 -24.310 1.00 55.03 88 GLN A N 1
ATOM 696 C CA . GLN A 1 88 ? 15.777 7.026 -25.049 1.00 55.03 88 GLN A CA 1
ATOM 697 C C . GLN A 1 88 ? 16.506 5.932 -24.254 1.00 55.03 88 GLN A C 1
ATOM 699 O O . GLN A 1 88 ? 16.309 4.755 -24.523 1.00 55.03 88 GLN A O 1
ATOM 704 N N . ILE A 1 89 ? 17.349 6.309 -23.290 1.00 64.69 89 ILE A N 1
ATOM 705 C CA . ILE A 1 89 ? 18.124 5.367 -22.471 1.00 64.69 89 ILE A CA 1
ATOM 706 C C . ILE A 1 89 ? 17.313 4.959 -21.224 1.00 64.69 89 ILE A C 1
ATOM 708 O O . ILE A 1 89 ? 17.642 3.980 -20.558 1.00 64.69 89 ILE A O 1
ATOM 712 N N . ILE A 1 90 ? 16.230 5.684 -20.906 1.00 71.00 90 ILE A N 1
ATOM 713 C CA . ILE A 1 90 ? 15.424 5.448 -19.702 1.00 71.00 90 ILE A CA 1
ATOM 714 C C . ILE A 1 90 ? 14.735 4.087 -19.755 1.00 71.00 90 ILE A C 1
ATOM 716 O O . ILE A 1 90 ? 14.728 3.423 -18.729 1.00 71.00 90 ILE A O 1
ATOM 720 N N . GLU A 1 91 ? 14.181 3.659 -20.894 1.00 72.25 91 GLU A N 1
ATOM 721 C CA . GLU A 1 91 ? 13.448 2.382 -20.980 1.00 72.25 91 GLU A CA 1
ATOM 722 C C . GLU A 1 91 ? 14.375 1.186 -20.733 1.00 72.25 91 GLU A C 1
ATOM 724 O O . GLU A 1 91 ? 14.138 0.420 -19.801 1.00 72.25 91 GLU A O 1
ATOM 729 N N . ASP A 1 92 ? 15.488 1.094 -21.464 1.00 75.25 92 ASP A N 1
ATOM 730 C CA . ASP A 1 92 ? 16.465 0.011 -21.297 1.00 75.25 92 ASP A CA 1
ATOM 731 C C . ASP A 1 92 ? 17.084 0.007 -19.889 1.00 75.25 92 ASP A C 1
ATOM 733 O O . ASP A 1 92 ? 17.244 -1.046 -19.266 1.00 75.25 92 ASP A O 1
ATOM 737 N N . ILE A 1 93 ? 17.418 1.188 -19.348 1.00 75.00 93 ILE A N 1
ATOM 738 C CA . ILE A 1 93 ? 17.929 1.308 -17.975 1.00 75.00 93 ILE A CA 1
ATOM 739 C C . ILE A 1 93 ? 16.856 0.903 -16.971 1.00 75.00 93 ILE A C 1
ATOM 741 O O . ILE A 1 93 ? 17.170 0.207 -16.006 1.00 75.00 93 ILE A O 1
ATOM 745 N N . PHE A 1 94 ? 15.610 1.324 -17.169 1.00 73.88 94 PHE A N 1
ATOM 746 C CA . PHE A 1 94 ? 14.500 1.000 -16.286 1.00 73.88 94 PHE A CA 1
ATOM 747 C C . PHE A 1 94 ? 14.249 -0.505 -16.269 1.00 73.88 94 PHE A C 1
ATOM 749 O O . PHE A 1 94 ? 14.218 -1.091 -15.189 1.00 73.88 94 PHE A O 1
ATOM 756 N N . GLU A 1 95 ? 14.155 -1.150 -17.432 1.00 75.00 95 GLU A N 1
ATOM 757 C CA . GLU A 1 95 ? 13.983 -2.600 -17.536 1.00 75.00 95 GLU A CA 1
ATOM 758 C C . GLU A 1 95 ? 15.146 -3.355 -16.890 1.00 75.00 95 GLU A C 1
ATOM 760 O O . GLU A 1 95 ? 14.926 -4.236 -16.052 1.00 75.00 95 GLU A O 1
ATOM 765 N N . ALA A 1 96 ? 16.388 -2.974 -17.202 1.00 78.56 96 ALA A N 1
ATOM 766 C CA . ALA A 1 96 ? 17.568 -3.591 -16.611 1.00 78.56 96 ALA A CA 1
ATOM 767 C C . ALA A 1 96 ? 17.602 -3.410 -15.087 1.00 78.56 96 ALA A C 1
ATOM 769 O O . ALA A 1 96 ? 17.951 -4.339 -14.357 1.00 78.56 96 ALA A O 1
ATOM 770 N N . ARG A 1 97 ? 17.237 -2.232 -14.574 1.00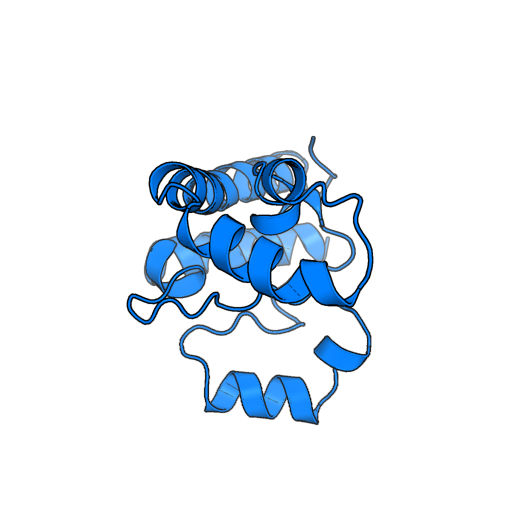 74.81 97 ARG A N 1
ATOM 771 C CA . ARG A 1 97 ? 17.242 -1.953 -13.135 1.00 74.81 97 ARG A CA 1
ATOM 772 C C . ARG A 1 97 ? 16.132 -2.717 -12.427 1.00 74.81 97 ARG A C 1
ATOM 774 O O . ARG A 1 97 ? 16.418 -3.376 -11.433 1.00 74.81 97 ARG A O 1
ATOM 781 N N . MET A 1 98 ? 14.913 -2.691 -12.968 1.00 74.12 98 MET A N 1
ATOM 782 C CA . MET A 1 98 ? 13.756 -3.426 -12.450 1.00 74.12 98 MET A CA 1
ATOM 783 C C . MET A 1 98 ? 14.000 -4.936 -12.438 1.00 74.12 98 MET A C 1
ATOM 785 O O . MET A 1 98 ? 13.698 -5.594 -11.443 1.00 74.12 98 MET A O 1
ATOM 789 N N . GLY A 1 99 ? 14.604 -5.481 -13.498 1.00 74.81 99 GLY A N 1
ATOM 790 C CA . GLY A 1 99 ? 14.963 -6.898 -13.585 1.00 74.81 99 GLY A CA 1
ATOM 791 C C . GLY A 1 99 ? 16.033 -7.332 -12.580 1.00 74.81 99 GLY A C 1
ATOM 792 O O . GLY A 1 99 ? 16.091 -8.507 -12.222 1.00 74.81 99 GLY A O 1
ATOM 793 N N . ASN A 1 100 ? 16.845 -6.392 -12.090 1.00 77.94 100 ASN A N 1
ATOM 794 C CA . ASN A 1 100 ? 17.935 -6.651 -11.152 1.00 77.94 100 ASN A CA 1
ATOM 795 C C . ASN A 1 100 ? 17.614 -6.277 -9.698 1.00 77.94 100 ASN A C 1
ATOM 797 O O . ASN A 1 100 ? 18.489 -6.423 -8.844 1.00 77.94 100 ASN A O 1
ATOM 801 N N . ILE A 1 101 ? 16.397 -5.811 -9.380 1.00 74.69 101 ILE A N 1
ATOM 802 C CA . ILE A 1 101 ? 16.017 -5.560 -7.983 1.00 74.69 101 ILE A CA 1
ATOM 803 C C . ILE A 1 101 ? 16.001 -6.904 -7.236 1.00 74.69 101 ILE A C 1
ATOM 805 O O . ILE A 1 101 ? 15.211 -7.788 -7.586 1.00 74.69 101 ILE A O 1
ATOM 809 N N . PRO A 1 102 ? 16.829 -7.082 -6.187 1.00 81.31 102 PRO A N 1
ATOM 810 C CA . PRO A 1 102 ? 16.803 -8.300 -5.393 1.00 81.31 102 PRO A CA 1
ATOM 811 C C . PRO A 1 102 ? 15.420 -8.506 -4.769 1.00 81.31 102 PRO A C 1
ATOM 813 O O . PRO A 1 102 ? 14.889 -7.608 -4.113 1.00 81.31 102 PRO A O 1
ATOM 816 N N . GLN A 1 103 ? 14.860 -9.709 -4.914 1.00 77.31 103 GLN A N 1
ATOM 817 C CA . GLN A 1 103 ? 13.546 -10.048 -4.349 1.00 77.31 103 GLN A CA 1
ATOM 818 C C . GLN A 1 103 ? 13.496 -9.872 -2.824 1.00 77.31 103 GLN A C 1
ATOM 820 O O . GLN A 1 103 ? 12.448 -9.566 -2.270 1.00 77.31 103 GLN A O 1
ATOM 825 N N . GLU A 1 104 ? 14.633 -9.983 -2.135 1.00 80.50 104 GLU A N 1
ATOM 826 C CA . GLU A 1 104 ? 14.734 -9.699 -0.700 1.00 80.50 104 GLU A CA 1
ATOM 827 C C . GLU A 1 104 ? 14.379 -8.244 -0.352 1.00 80.50 104 GLU A C 1
ATOM 829 O O . GLU A 1 104 ? 13.679 -8.014 0.635 1.00 80.50 104 GLU A O 1
ATOM 834 N N . ILE A 1 105 ? 14.794 -7.267 -1.171 1.00 76.44 105 ILE A N 1
ATOM 835 C CA . ILE A 1 105 ? 14.437 -5.850 -0.971 1.00 76.44 105 ILE A CA 1
ATOM 836 C C . ILE A 1 105 ? 12.922 -5.693 -1.079 1.00 76.44 105 ILE A C 1
ATOM 838 O O . ILE A 1 105 ? 12.288 -5.059 -0.239 1.00 76.44 105 ILE A O 1
ATOM 842 N N . VAL A 1 106 ? 12.342 -6.338 -2.087 1.00 74.00 106 VAL A N 1
ATOM 843 C CA . VAL A 1 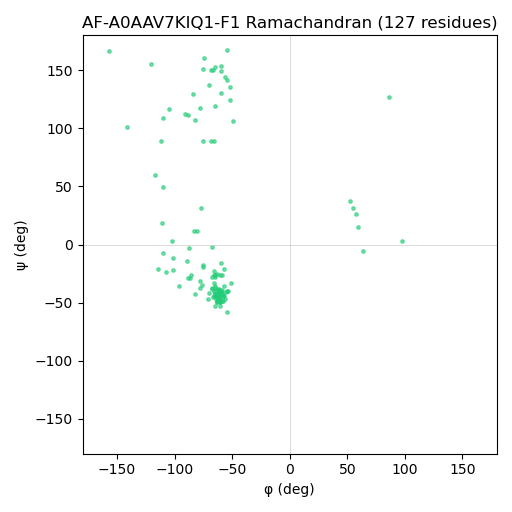106 ? 10.909 -6.317 -2.362 1.00 74.00 106 VAL A CA 1
ATOM 844 C C . VAL A 1 106 ? 10.114 -6.954 -1.216 1.00 74.00 106 VAL 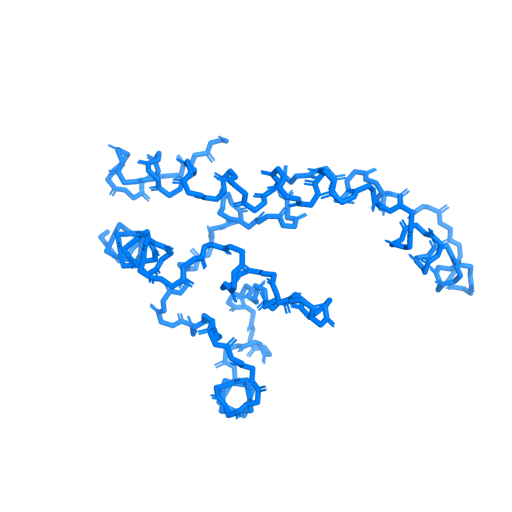A C 1
ATOM 846 O O . VAL A 1 106 ? 9.202 -6.336 -0.674 1.00 74.00 106 VAL A O 1
ATOM 849 N N . HIS A 1 107 ? 10.495 -8.151 -0.767 1.00 77.00 107 HIS A N 1
ATOM 850 C CA . HIS A 1 107 ? 9.846 -8.825 0.360 1.00 77.00 107 HIS A CA 1
ATOM 851 C C . HIS A 1 107 ? 9.989 -8.047 1.671 1.00 77.00 107 HIS A C 1
ATOM 853 O O . HIS A 1 107 ? 9.040 -7.979 2.454 1.00 77.00 107 HIS A O 1
ATOM 859 N N . THR A 1 108 ? 11.149 -7.431 1.906 1.00 79.44 108 THR A N 1
ATOM 860 C CA . THR A 1 108 ? 11.380 -6.586 3.085 1.00 79.44 108 THR A CA 1
ATOM 861 C C . THR A 1 108 ? 10.451 -5.375 3.070 1.00 79.44 108 THR A C 1
ATOM 863 O O . THR A 1 108 ? 9.828 -5.072 4.090 1.00 79.44 108 THR A O 1
ATOM 866 N N . ALA A 1 109 ? 10.288 -4.743 1.904 1.00 76.75 109 ALA A N 1
ATOM 867 C CA . ALA A 1 109 ? 9.380 -3.618 1.719 1.00 76.75 109 ALA A CA 1
ATOM 868 C C . ALA A 1 109 ? 7.940 -3.961 2.077 1.00 76.75 109 ALA A C 1
ATOM 870 O O . ALA A 1 109 ? 7.281 -3.273 2.857 1.00 76.75 109 ALA A O 1
ATOM 871 N N . VAL A 1 110 ? 7.483 -5.090 1.551 1.00 77.06 110 VAL A N 1
ATOM 872 C CA . VAL A 1 110 ? 6.151 -5.636 1.797 1.00 77.06 110 VAL A CA 1
ATOM 873 C C . VAL A 1 110 ? 5.960 -5.931 3.272 1.00 77.06 110 VAL A C 1
ATOM 875 O O . VAL A 1 110 ? 5.018 -5.431 3.882 1.00 77.06 110 VAL A O 1
ATOM 878 N N . ALA A 1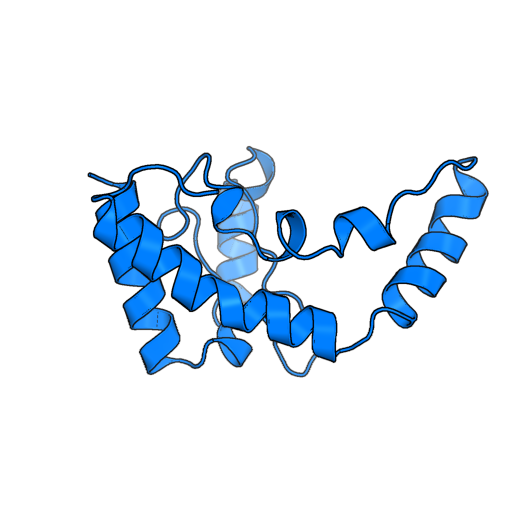 111 ? 6.876 -6.692 3.876 1.00 78.44 111 ALA A N 1
ATOM 879 C CA . ALA A 1 111 ? 6.805 -7.099 5.277 1.00 78.44 111 ALA A CA 1
ATOM 880 C C . ALA A 1 111 ? 6.709 -5.905 6.236 1.00 78.44 111 ALA A C 1
ATOM 882 O O . ALA A 1 111 ? 6.005 -5.956 7.254 1.00 78.44 111 ALA A O 1
ATOM 883 N N . ALA A 1 112 ? 7.386 -4.812 5.908 1.00 82.50 112 ALA A N 1
ATOM 884 C CA . ALA A 1 112 ? 7.428 -3.633 6.746 1.00 82.50 112 ALA A CA 1
ATOM 885 C C . ALA A 1 112 ? 6.132 -2.800 6.717 1.00 82.50 112 ALA A C 1
ATOM 887 O O . ALA A 1 112 ? 5.851 -2.110 7.702 1.00 82.50 112 ALA A O 1
ATOM 888 N N . VAL A 1 113 ? 5.269 -2.943 5.701 1.00 84.06 113 VAL A N 1
ATOM 889 C CA . VAL A 1 113 ? 3.939 -2.295 5.666 1.00 84.06 113 VAL A CA 1
ATOM 890 C C . VAL A 1 113 ? 3.117 -2.640 6.907 1.00 84.06 113 VAL A C 1
ATOM 892 O O . VAL A 1 113 ? 2.504 -1.768 7.525 1.00 84.06 113 VAL A O 1
ATOM 895 N N . ASN A 1 114 ? 3.158 -3.899 7.354 1.00 87.56 114 ASN A N 1
ATOM 896 C CA . ASN A 1 114 ? 2.473 -4.321 8.576 1.00 87.56 114 ASN A CA 1
ATOM 897 C C . ASN A 1 114 ? 2.988 -3.590 9.823 1.00 87.56 114 ASN A C 1
ATOM 899 O O . ASN A 1 114 ? 2.201 -3.241 10.706 1.00 87.56 114 ASN A O 1
ATOM 903 N N . GLN A 1 115 ? 4.299 -3.362 9.919 1.00 88.69 115 GLN A N 1
ATOM 904 C CA . GLN A 1 115 ? 4.888 -2.636 11.047 1.00 88.69 115 GLN A CA 1
ATOM 905 C C . GLN A 1 115 ? 4.523 -1.153 10.994 1.00 88.69 115 GLN A C 1
ATOM 907 O O . GLN A 1 115 ? 4.115 -0.583 12.005 1.00 88.69 115 GLN A O 1
ATOM 912 N N . ARG A 1 116 ? 4.552 -0.556 9.802 1.00 89.00 116 ARG A N 1
ATOM 913 C CA . ARG A 1 116 ? 4.130 0.826 9.566 1.00 89.00 116 ARG A CA 1
ATOM 914 C C . ARG A 1 116 ? 2.663 1.052 9.930 1.00 89.00 116 ARG A C 1
ATOM 916 O O . ARG A 1 116 ? 2.349 1.969 10.690 1.00 89.00 116 ARG A O 1
ATOM 923 N N . LEU A 1 117 ? 1.764 0.155 9.522 1.00 90.44 117 LEU A N 1
ATOM 924 C CA . LEU A 1 117 ? 0.354 0.197 9.924 1.00 90.44 117 LEU A CA 1
ATOM 925 C C . LEU A 1 117 ? 0.182 0.140 11.448 1.00 90.44 117 LEU A C 1
ATOM 927 O O . LEU A 1 117 ? -0.599 0.915 12.007 1.00 90.44 117 LEU A O 1
ATOM 931 N N . LYS A 1 118 ? 0.931 -0.726 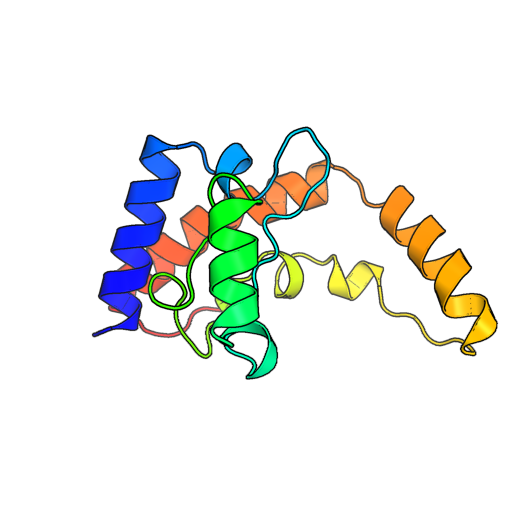12.144 1.00 92.38 118 LYS A N 1
ATOM 932 C CA . LYS A 1 118 ? 0.924 -0.785 13.618 1.00 92.38 118 LYS A CA 1
ATOM 933 C C . LYS A 1 118 ? 1.403 0.529 14.239 1.00 92.38 118 LYS A C 1
ATOM 935 O O . LYS A 1 118 ? 0.778 1.005 15.190 1.00 92.38 118 LYS A O 1
ATOM 940 N N . SER A 1 119 ? 2.450 1.144 13.692 1.00 93.31 119 SER A N 1
ATOM 941 C CA . SER A 1 119 ? 2.963 2.441 14.149 1.00 93.31 119 SER A CA 1
ATOM 942 C C . SER A 1 119 ? 1.938 3.563 13.961 1.00 93.31 119 SER A C 1
ATOM 944 O O . SER A 1 119 ? 1.663 4.295 14.913 1.00 93.31 119 SER A O 1
ATOM 946 N N . VAL A 1 120 ? 1.268 3.639 12.806 1.00 92.56 120 VAL A N 1
ATOM 947 C CA . VAL A 1 120 ? 0.167 4.593 12.572 1.00 92.56 120 VA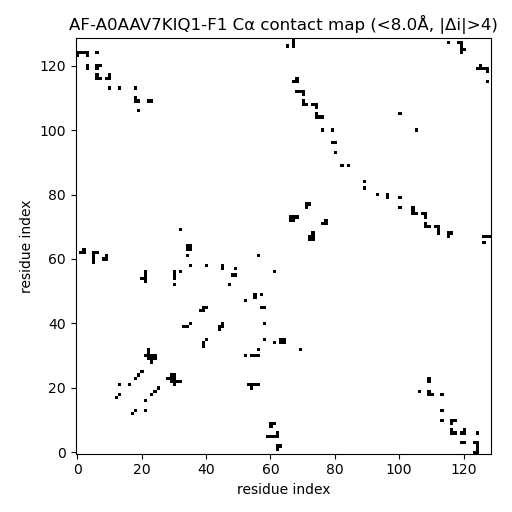L A CA 1
ATOM 948 C C . VAL A 1 120 ? -0.974 4.386 13.573 1.00 92.56 120 VAL A C 1
ATOM 950 O O . VAL A 1 120 ? -1.516 5.352 14.118 1.00 92.56 120 VAL A O 1
ATOM 953 N N . ILE A 1 121 ? -1.336 3.132 13.863 1.00 93.88 121 ILE A N 1
ATOM 954 C CA . ILE A 1 121 ? -2.377 2.809 14.849 1.00 93.88 121 ILE A CA 1
ATOM 955 C C . ILE A 1 121 ? -1.965 3.262 16.254 1.00 93.88 121 ILE A C 1
ATOM 957 O O . ILE A 1 121 ? -2.775 3.883 16.948 1.00 93.88 121 ILE A O 1
ATOM 961 N N . LYS A 1 122 ? -0.713 3.010 16.661 1.00 94.75 122 LYS A N 1
ATOM 962 C CA . LYS A 1 122 ? -0.151 3.460 17.946 1.00 94.75 122 LYS A CA 1
ATOM 963 C C . LYS A 1 122 ? -0.206 4.984 18.079 1.00 94.75 122 LYS A C 1
ATOM 965 O O . LYS A 1 122 ? -0.572 5.493 19.134 1.00 94.75 122 LYS A O 1
ATOM 970 N N . GLN A 1 123 ? 0.056 5.700 16.989 1.00 93.94 123 GLN A N 1
ATOM 971 C CA . GLN A 1 123 ? -0.046 7.159 16.910 1.00 93.94 123 GLN A CA 1
ATOM 972 C C . GLN A 1 123 ? -1.479 7.679 16.697 1.00 93.94 123 GLN A C 1
ATOM 974 O O . GLN A 1 123 ? -1.681 8.852 16.388 1.00 93.94 123 GLN A O 1
ATOM 979 N N . LYS A 1 124 ? -2.506 6.828 16.834 1.00 93.56 124 LYS A N 1
ATOM 980 C CA . LYS A 1 124 ? -3.924 7.188 16.643 1.00 93.56 124 LYS A CA 1
ATOM 981 C C . LYS A 1 124 ? -4.214 7.821 15.269 1.00 93.56 124 LYS A C 1
ATOM 983 O O . LYS A 1 124 ? -5.150 8.611 15.120 1.00 93.56 124 LYS A O 1
ATOM 988 N N . GLY A 1 125 ? -3.458 7.424 14.245 1.00 90.38 125 GLY A N 1
ATOM 989 C CA . GLY A 1 125 ? -3.551 7.940 12.880 1.00 90.38 125 GLY A CA 1
ATOM 990 C C . GLY A 1 125 ? -2.536 9.035 12.534 1.00 90.38 125 GLY A C 1
ATOM 991 O O . GLY A 1 125 ? -2.613 9.545 11.417 1.00 90.38 125 GLY A O 1
ATOM 992 N N . GLY A 1 126 ? -1.625 9.391 13.446 1.00 91.62 126 GLY A N 1
ATOM 993 C CA . GLY A 1 126 ? -0.503 10.303 13.189 1.00 91.62 126 GLY A CA 1
ATOM 994 C C . GLY A 1 126 ? 0.510 9.743 12.184 1.00 91.62 126 GLY A C 1
ATOM 995 O O . GLY A 1 126 ? 0.594 8.525 12.000 1.00 91.62 126 GLY A O 1
ATOM 996 N N . TYR A 1 127 ? 1.210 10.638 11.486 1.00 89.25 127 TYR A N 1
ATOM 997 C CA . TYR A 1 127 ? 2.246 10.285 10.510 1.00 89.25 127 TYR A CA 1
ATOM 998 C C . TYR A 1 127 ? 3.449 9.636 11.185 1.00 89.25 127 TYR A C 1
ATOM 1000 O O . TYR A 1 127 ? 3.731 9.902 12.353 1.00 89.25 127 TYR A O 1
ATOM 1008 N N . ILE A 1 128 ? 4.123 8.758 10.454 1.00 86.88 128 ILE A N 1
ATOM 1009 C CA . ILE A 1 128 ? 5.323 8.071 10.923 1.00 86.88 128 ILE A CA 1
ATOM 1010 C C . ILE A 1 128 ? 6.490 8.405 9.989 1.00 86.88 128 ILE A C 1
ATOM 1012 O O . ILE A 1 128 ? 6.263 8.746 8.829 1.00 86.88 128 ILE A O 1
ATOM 1016 N N . GLU A 1 129 ? 7.709 8.309 10.512 1.00 76.38 129 GLU A N 1
ATOM 1017 C CA . GLU A 1 129 ? 8.937 8.261 9.708 1.00 76.38 129 GLU A CA 1
ATOM 1018 C C . GLU A 1 129 ? 9.196 6.812 9.286 1.00 76.38 129 GLU A C 1
ATOM 1020 O O . GLU A 1 129 ? 9.080 5.913 10.154 1.00 76.38 129 GLU A O 1
#

Secondary structure (DSSP, 8-state):
-HHHHHHHHHHHHHHHH-HHHHHB-TTS-B-----S-HHHHSHHHHHHHHHHSTT---TTTSPTT-GGG-HHHHSSHHHHT---S-HHHHHHHHHHHHHTS-HHHHHHHHHHHHHHHHHHHHTTT----

Foldseek 3Di:
DQLLVLLVVVLVVCVVPPLCLQQNDPVRDGLPPDAVPPVCLDPVNQVCCVVPPPNRQHPSSDDHPQCVLPLCSPQCVVVLQPDDDDDVVNVVSVVVSVVPDPVVSVVVSSVCSSVSSVVCNVVVNDHDD

pLDDT: mean 76.62, std 13.52, range [43.91, 94.75]

Mean predicted aligned error: 7.93 Å

Radius of gyration: 15.56 Å; Cα contacts (8 Å, |Δi|>4): 131; chains: 1; bounding box: 35×26×43 Å

Sequence (129 aa):
MKRLSRSKGLLSRFATQGLDRVLFSDEKLFTVEQDNAPAHIAKSTQEWLGANIPHFITKVEWSPSSPDLNPLVDFGVKNQLEISCEYQIIEDIFEARMGNIPQEIVHTAVAAVNQRLKSVIKQKGGYIE

InterPro domains:
  IPR036397 Ribonuclease H superfamily [G3DSA:3.30.420.10] (30-129)

Organism: NCBI:txid111878

Nearest PDB structures (foldseek):
  3f2k-assembly2_B  TM=7.274E-01  e=1.194E-02  Homo sapiens
  3k9j-assembly3_B  TM=7.277E-01  e=3.157E-01  Homo sapiens

Solvent-accessible surface area (backbone atoms only — not comparable to full-atom values): 7561 Å² total; per-residue (Å²): 102,70,47,26,55,23,39,53,50,51,54,54,47,33,74,73,65,38,55,54,55,41,49,40,40,96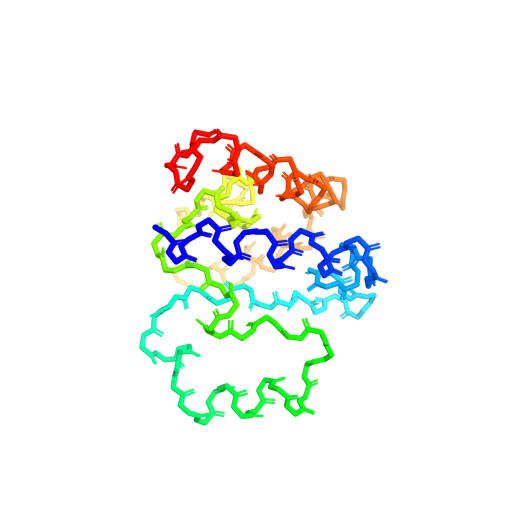,82,73,46,60,45,72,82,67,59,78,48,73,74,53,61,30,68,69,45,45,52,50,39,65,74,71,39,79,64,56,80,47,76,82,51,50,54,72,95,47,61,74,59,36,45,63,75,67,42,55,53,52,72,72,57,75,76,90,76,61,76,86,54,46,58,62,51,47,52,55,47,64,75,62,56,56,65,66,53,53,52,51,23,56,60,44,37,61,55,40,35,50,51,25,49,75,51,63,40,41,89,67,134